Protein AF-A0A966YSF1-F1 (afdb_monomer)

Sequence (94 aa):
MSFRRAAPELSGRSNRTELIASLQSVTSQMAPTSCLSLSVDGVPLPLSSDTAAIPASTVKILVASAAIDVLGADYTFTTRVVGSAPVDGVENGD

Structure (mmCIF, N/CA/C/O backbone):
data_AF-A0A966YSF1-F1
#
_entry.id   AF-A0A966YSF1-F1
#
loop_
_atom_site.group_PDB
_atom_site.id
_atom_site.type_symbol
_atom_site.label_atom_id
_atom_site.label_alt_id
_atom_site.label_comp_id
_atom_site.label_asym_id
_atom_site.label_entity_id
_atom_site.label_seq_id
_atom_site.pdbx_PDB_ins_code
_atom_site.Cartn_x
_atom_site.Cartn_y
_atom_site.Cartn_z
_atom_site.occupancy
_atom_site.B_iso_or_equiv
_atom_site.auth_seq_id
_atom_site.auth_comp_id
_atom_site.auth_asym_id
_atom_site.auth_atom_id
_atom_site.pdbx_PDB_model_num
ATOM 1 N N . MET A 1 1 ? -35.263 -24.290 21.342 1.00 54.53 1 MET A N 1
ATOM 2 C CA . MET A 1 1 ? -33.852 -23.848 21.225 1.00 54.53 1 MET A CA 1
ATOM 3 C C . MET A 1 1 ? -32.947 -24.939 21.780 1.00 54.53 1 MET A C 1
ATOM 5 O O . MET A 1 1 ? -33.277 -25.499 22.814 1.00 54.53 1 MET A O 1
ATOM 9 N N . SER A 1 2 ? -31.858 -25.290 21.091 1.00 72.56 2 SER A N 1
ATOM 10 C CA . SER A 1 2 ? -30.909 -26.315 21.558 1.00 72.56 2 SER A CA 1
ATOM 11 C C . SER A 1 2 ? -29.773 -25.659 22.339 1.00 72.56 2 SER A C 1
ATOM 13 O O . SER A 1 2 ? -29.091 -24.792 21.793 1.00 72.56 2 SER A O 1
ATOM 15 N N . PHE A 1 3 ? -29.530 -26.097 23.577 1.00 71.19 3 PHE A N 1
ATOM 16 C CA . PHE A 1 3 ? -28.447 -25.587 24.432 1.00 71.19 3 PHE A CA 1
ATOM 17 C C . PHE A 1 3 ? -27.060 -25.666 23.770 1.00 71.19 3 PHE A C 1
ATOM 19 O O . PHE A 1 3 ? -26.229 -24.789 23.985 1.00 71.19 3 PHE A O 1
ATOM 26 N N . ARG A 1 4 ? -26.832 -26.643 22.877 1.00 71.94 4 ARG A N 1
ATOM 27 C CA . ARG A 1 4 ? -25.573 -26.768 22.120 1.00 71.94 4 ARG A CA 1
ATOM 28 C C . ARG A 1 4 ? -25.309 -25.616 21.148 1.00 71.94 4 ARG A C 1
ATOM 30 O O . ARG A 1 4 ? -24.154 -25.304 20.906 1.00 71.94 4 ARG A O 1
ATOM 37 N N . ARG A 1 5 ? -26.353 -24.983 20.599 1.00 76.19 5 ARG A N 1
ATOM 38 C CA . ARG A 1 5 ? -26.199 -23.812 19.713 1.00 76.19 5 ARG A CA 1
ATOM 39 C C . ARG A 1 5 ? -26.183 -22.491 20.485 1.00 76.19 5 ARG A C 1
ATOM 41 O O . ARG A 1 5 ? -25.728 -21.496 19.949 1.00 76.19 5 ARG A O 1
ATOM 48 N N . ALA A 1 6 ? -26.655 -22.483 21.732 1.00 83.38 6 ALA A N 1
ATOM 49 C CA . ALA A 1 6 ? -26.687 -21.284 22.568 1.00 83.38 6 ALA A CA 1
ATOM 50 C C . ALA A 1 6 ? -25.334 -20.984 23.237 1.00 83.38 6 ALA A C 1
ATOM 52 O O . ALA A 1 6 ? -24.996 -19.820 23.425 1.00 83.38 6 ALA A O 1
ATOM 53 N N . ALA A 1 7 ? -24.551 -22.013 23.582 1.00 84.38 7 ALA A N 1
ATOM 54 C CA . ALA A 1 7 ? -23.263 -21.824 24.252 1.00 84.38 7 ALA A CA 1
ATOM 55 C C . ALA A 1 7 ? -22.229 -21.029 23.416 1.00 84.38 7 ALA A C 1
ATOM 57 O O . ALA A 1 7 ? -21.645 -20.096 23.969 1.00 84.38 7 ALA A O 1
ATOM 58 N N . PRO A 1 8 ? -22.031 -21.301 22.106 1.00 85.44 8 PRO A N 1
ATOM 59 C CA . PRO A 1 8 ? -21.106 -20.517 21.281 1.00 85.44 8 PRO A CA 1
ATOM 60 C C . PRO A 1 8 ? -21.538 -19.053 21.138 1.00 85.44 8 PRO A C 1
ATOM 62 O O . PRO A 1 8 ? -20.712 -18.156 21.244 1.00 85.44 8 PRO A O 1
ATOM 65 N N . GLU A 1 9 ? -22.840 -18.804 20.974 1.00 86.31 9 GLU A N 1
ATOM 66 C CA . GLU A 1 9 ? -23.414 -17.455 20.868 1.00 86.31 9 GLU A CA 1
ATOM 67 C C . GLU A 1 9 ? -23.198 -16.631 22.145 1.00 86.31 9 GLU A C 1
ATOM 69 O O . GLU A 1 9 ? -22.788 -15.470 22.099 1.00 86.31 9 GLU A O 1
ATOM 74 N N . LEU A 1 10 ? -23.455 -17.238 23.308 1.00 86.31 10 LEU A N 1
ATOM 75 C CA . LEU A 1 10 ? -23.266 -16.589 24.605 1.00 86.31 10 LEU A CA 1
ATOM 76 C C . LEU A 1 10 ? -21.788 -16.309 24.885 1.00 86.31 10 LEU A C 1
ATOM 78 O O . LEU A 1 10 ? -21.456 -15.214 25.336 1.00 86.31 10 LEU A O 1
ATOM 82 N N . SER A 1 11 ? -20.904 -17.261 24.572 1.00 89.56 11 SER A N 1
ATOM 83 C CA . SER A 1 11 ? -19.459 -17.057 24.690 1.00 89.56 11 SER A CA 1
ATOM 84 C C . SER A 1 11 ? -18.973 -15.954 23.749 1.00 89.56 11 SER A C 1
ATOM 86 O O . SER A 1 11 ? -18.265 -15.057 24.196 1.00 89.56 11 SER A O 1
ATOM 88 N N . GLY A 1 12 ? -19.420 -15.941 22.489 1.00 88.06 12 GLY A N 1
ATOM 89 C CA . GLY A 1 12 ? -19.071 -14.895 21.526 1.00 88.06 12 GLY A CA 1
ATOM 90 C C . GLY A 1 12 ? -19.498 -13.499 21.986 1.00 88.06 12 GLY A C 1
ATOM 91 O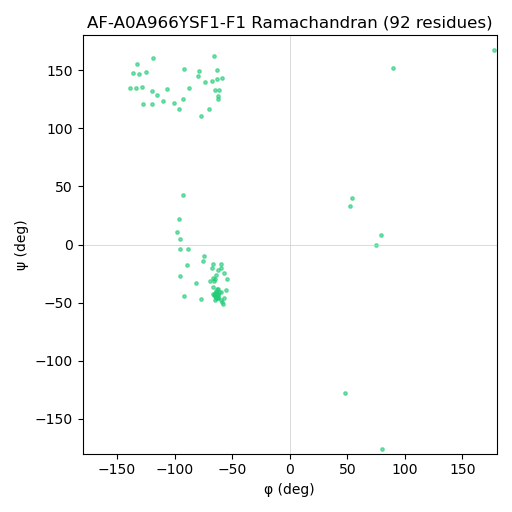 O . GLY A 1 12 ? -18.724 -12.547 21.882 1.00 88.06 12 GLY A O 1
ATOM 92 N N . ARG A 1 13 ? -20.697 -13.368 22.573 1.00 86.62 13 ARG A N 1
ATOM 93 C CA . ARG A 1 13 ? -21.151 -12.105 23.179 1.00 86.62 13 ARG A CA 1
ATOM 94 C C . ARG A 1 13 ? -20.302 -11.703 24.380 1.00 86.62 13 ARG A C 1
ATOM 96 O O . ARG A 1 13 ? -19.876 -10.556 24.433 1.00 86.62 13 ARG A O 1
ATOM 103 N N . SER A 1 14 ? -20.036 -12.632 25.300 1.00 91.38 14 SER A N 1
ATOM 104 C CA . SER A 1 14 ? -19.208 -12.369 26.484 1.00 91.38 14 SER A CA 1
ATOM 105 C C . SER A 1 14 ? -17.805 -11.895 26.093 1.00 91.38 14 SER A C 1
ATOM 107 O O . SER A 1 14 ? -17.367 -10.841 26.548 1.00 91.38 14 SER A O 1
ATOM 109 N N . ASN A 1 15 ? -17.147 -12.614 25.177 1.00 91.69 15 ASN A N 1
ATOM 110 C CA . ASN A 1 15 ? -15.809 -12.280 24.685 1.00 91.69 15 ASN A CA 1
ATOM 111 C C . ASN A 1 15 ? -15.791 -10.917 23.975 1.00 91.69 15 ASN A C 1
ATOM 113 O O . ASN A 1 15 ? -14.852 -10.143 24.135 1.00 91.69 15 ASN A O 1
ATOM 117 N N . ARG A 1 16 ? -16.841 -10.590 23.206 1.00 91.06 16 ARG A N 1
ATOM 118 C CA . ARG A 1 16 ? -16.973 -9.279 22.553 1.00 91.06 16 ARG A CA 1
ATOM 119 C C . ARG A 1 16 ? -17.121 -8.150 23.573 1.00 91.06 16 ARG A C 1
ATOM 121 O O . ARG A 1 16 ? -16.499 -7.105 23.402 1.00 91.06 16 ARG A O 1
ATOM 128 N N . THR A 1 17 ? -17.933 -8.338 24.614 1.00 90.44 17 THR A N 1
ATOM 129 C CA . THR A 1 17 ? -18.092 -7.350 25.691 1.00 90.44 17 THR A CA 1
ATOM 130 C C . THR A 1 17 ? -16.776 -7.119 26.427 1.00 90.44 17 THR A C 1
ATOM 132 O O . THR A 1 17 ? -16.411 -5.969 26.664 1.00 90.44 17 THR A O 1
ATOM 135 N N . GLU A 1 18 ? -16.043 -8.190 26.731 1.00 92.31 18 GLU A N 1
ATOM 136 C CA . GLU A 1 18 ? -14.730 -8.109 27.374 1.00 92.31 18 GLU A CA 1
ATOM 137 C C . GLU A 1 18 ? -13.708 -7.380 26.489 1.00 92.31 18 GLU A C 1
ATOM 139 O O . GLU A 1 18 ? -13.073 -6.433 26.947 1.00 92.31 18 GLU A O 1
ATOM 144 N N . LEU A 1 19 ? -13.637 -7.718 25.195 1.00 91.25 19 LEU A N 1
ATOM 145 C CA . LEU A 1 19 ? -12.774 -7.035 24.226 1.00 91.25 19 LEU A CA 1
ATOM 146 C C . LEU A 1 19 ? -13.056 -5.527 24.158 1.00 91.25 19 LEU A C 1
ATOM 148 O O . LEU A 1 19 ? -12.126 -4.722 24.174 1.00 91.25 19 LEU A O 1
ATOM 152 N N . ILE A 1 20 ? -14.333 -5.135 24.095 1.00 91.44 20 ILE A N 1
ATOM 153 C CA . ILE A 1 20 ? -14.744 -3.723 24.096 1.00 91.44 20 ILE A CA 1
ATOM 154 C C . ILE A 1 20 ? -14.262 -3.033 25.376 1.00 91.44 20 ILE A C 1
ATOM 156 O O . ILE A 1 20 ? -13.669 -1.959 25.293 1.00 91.44 20 ILE A O 1
ATOM 160 N N . ALA A 1 21 ? -14.476 -3.647 26.543 1.00 91.06 21 ALA A N 1
ATOM 161 C CA . ALA A 1 21 ? -14.054 -3.082 27.823 1.00 91.06 21 ALA A CA 1
ATOM 162 C C . ALA A 1 21 ? -12.527 -2.906 27.903 1.00 91.06 21 ALA A C 1
ATOM 164 O O . ALA A 1 21 ? -12.046 -1.865 28.353 1.00 91.06 21 ALA A O 1
ATOM 165 N N . SER A 1 22 ? -11.752 -3.875 27.405 1.00 91.06 22 SER A N 1
ATOM 166 C CA . SER A 1 22 ? -10.290 -3.762 27.335 1.00 91.06 22 SER A CA 1
ATOM 167 C C . SER A 1 22 ? -9.839 -2.649 26.385 1.00 91.06 22 SER A C 1
ATOM 169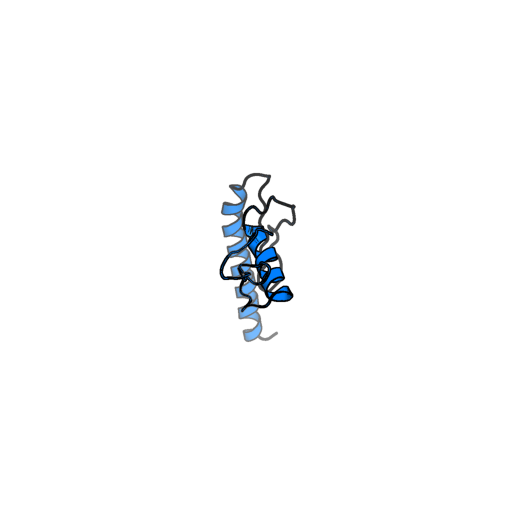 O O . SER A 1 22 ? -8.940 -1.876 26.719 1.00 91.06 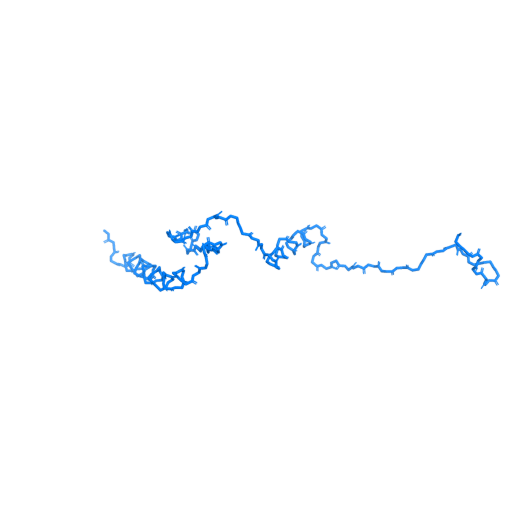22 SER A O 1
ATOM 171 N N . LEU A 1 23 ? -10.480 -2.518 25.219 1.00 91.38 23 LEU A N 1
ATOM 172 C CA . LEU A 1 23 ? -10.137 -1.492 24.231 1.00 91.38 23 LEU A CA 1
ATOM 173 C C . LEU A 1 23 ? -10.494 -0.077 24.693 1.00 91.38 23 LEU A C 1
ATOM 175 O O . LEU A 1 23 ? -9.763 0.853 24.363 1.00 91.38 23 LEU A O 1
ATOM 179 N N . GLN A 1 24 ? -11.548 0.097 25.499 1.00 89.94 24 GLN A N 1
ATOM 180 C CA . GLN A 1 24 ? -11.925 1.405 26.051 1.00 89.94 24 GLN A CA 1
ATOM 181 C C . GLN A 1 24 ? -10.778 2.068 26.826 1.00 89.94 24 GLN A C 1
ATOM 183 O O . GLN A 1 24 ? -10.574 3.277 26.703 1.00 89.94 24 GLN A O 1
ATOM 188 N N . SER A 1 25 ? -10.001 1.282 27.580 1.00 88.75 25 SER A N 1
ATOM 189 C CA . SER A 1 25 ? -8.826 1.773 28.314 1.00 88.75 25 SER A CA 1
ATOM 190 C C . SER A 1 25 ? -7.707 2.258 27.388 1.00 88.75 25 SER A C 1
ATOM 192 O O . SER A 1 25 ? -6.978 3.185 27.737 1.00 88.75 25 SER A O 1
ATOM 194 N N . VAL A 1 26 ? -7.570 1.654 26.208 1.00 87.44 26 VAL A N 1
ATOM 195 C CA . VAL A 1 26 ? -6.586 2.070 25.201 1.00 87.44 26 VAL A CA 1
ATOM 196 C C . VAL A 1 26 ? -7.072 3.327 24.487 1.00 87.44 26 VAL A C 1
ATOM 198 O O . VAL A 1 26 ? -6.333 4.302 24.372 1.00 87.44 26 VAL A O 1
ATOM 201 N N . THR A 1 27 ? -8.334 3.345 24.053 1.00 88.56 27 THR A N 1
ATOM 202 C CA . THR A 1 27 ? -8.895 4.473 23.301 1.00 88.56 27 THR A CA 1
ATOM 203 C C . THR A 1 27 ? -9.013 5.746 24.133 1.00 88.56 27 THR A C 1
ATOM 205 O O . THR A 1 27 ? -8.890 6.835 23.585 1.00 88.56 27 THR A O 1
ATOM 208 N N . SER A 1 28 ? -9.195 5.639 25.455 1.00 89.44 28 SER A N 1
ATOM 209 C CA . SER A 1 28 ? -9.244 6.810 26.344 1.00 89.44 28 SER A CA 1
ATOM 210 C C . SER A 1 28 ? -7.909 7.554 26.455 1.00 89.44 28 SER A C 1
ATOM 212 O O . SER A 1 28 ? -7.886 8.706 26.880 1.00 89.44 28 SER A O 1
ATOM 214 N N . GLN A 1 29 ? -6.806 6.917 26.055 1.00 90.06 29 GLN A N 1
ATOM 215 C CA . GLN A 1 29 ? -5.465 7.505 26.039 1.00 90.06 29 GLN A CA 1
ATOM 216 C C . GLN A 1 29 ? -5.091 8.086 24.665 1.00 90.06 29 GLN A C 1
ATOM 218 O O . GLN A 1 29 ? -4.012 8.656 24.507 1.00 90.06 29 GLN A O 1
ATOM 223 N N . MET A 1 30 ? -5.954 7.937 23.655 1.00 89.06 30 MET A N 1
ATOM 224 C CA . MET A 1 30 ? -5.690 8.417 22.302 1.00 89.06 30 MET A CA 1
ATOM 225 C C . MET A 1 30 ? -5.953 9.921 22.182 1.00 89.06 30 MET A C 1
ATOM 227 O O . MET A 1 30 ? -6.877 10.467 22.784 1.00 89.06 30 MET A O 1
ATOM 231 N N . ALA A 1 31 ? -5.150 10.598 21.359 1.00 87.00 31 ALA A N 1
ATOM 232 C CA . ALA A 1 31 ? -5.401 11.992 21.015 1.00 87.00 31 ALA A CA 1
ATOM 233 C C . ALA A 1 31 ? -6.745 12.138 20.266 1.00 87.00 31 ALA A C 1
ATOM 235 O O . ALA A 1 31 ? -7.108 11.239 19.506 1.00 87.00 31 ALA A O 1
ATOM 236 N N . PRO A 1 32 ? -7.451 13.281 20.382 1.00 83.50 32 PRO A N 1
ATOM 237 C CA . PRO A 1 32 ? -8.732 13.500 19.696 1.00 83.50 32 PRO A CA 1
ATOM 238 C C . PRO A 1 32 ? -8.666 13.415 18.163 1.00 83.50 32 PRO A C 1
ATOM 240 O O . PRO A 1 32 ? -9.687 13.247 17.506 1.00 83.50 32 PRO A O 1
ATOM 243 N N . THR A 1 33 ? -7.471 13.563 17.588 1.00 84.94 33 THR A N 1
ATOM 244 C CA . THR A 1 33 ? -7.203 13.451 16.146 1.00 84.94 33 THR A CA 1
ATOM 245 C C . THR A 1 33 ? -6.893 12.025 15.695 1.00 84.94 33 THR A C 1
ATOM 247 O O . THR A 1 33 ? -6.686 11.793 14.505 1.00 84.94 33 THR A O 1
ATOM 250 N N . SER A 1 34 ? -6.825 11.076 16.627 1.0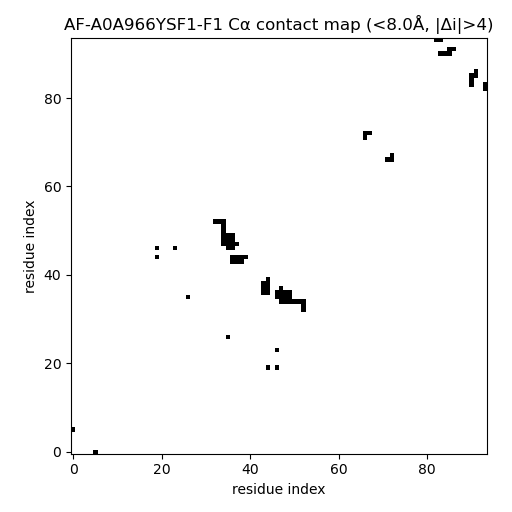0 86.94 34 SER A N 1
ATOM 251 C CA . SER A 1 34 ? -6.598 9.666 16.340 1.00 86.94 34 SER A CA 1
ATOM 252 C C . SER A 1 34 ? -7.926 8.930 16.171 1.00 86.94 34 SER A C 1
ATOM 254 O O . SER A 1 34 ? -8.932 9.268 16.790 1.00 86.94 34 SER A O 1
ATOM 256 N N . CYS A 1 35 ? -7.920 7.871 15.367 1.00 87.75 35 CYS A N 1
ATOM 257 C CA . CYS A 1 35 ? -9.068 6.995 15.161 1.00 87.75 35 CYS A CA 1
ATOM 258 C C . CYS A 1 35 ? -8.649 5.525 15.266 1.00 87.75 35 CYS A C 1
ATOM 260 O O . CYS A 1 35 ? -7.494 5.172 15.021 1.00 87.75 35 CYS A O 1
ATOM 262 N N . LEU A 1 36 ? -9.603 4.666 15.610 1.00 87.75 36 LEU A N 1
ATOM 263 C CA . LEU A 1 36 ? -9.479 3.214 15.569 1.00 87.75 36 LEU A CA 1
ATOM 264 C C . LEU A 1 36 ? -10.737 2.674 14.892 1.00 87.75 36 LEU A C 1
ATOM 266 O O . LEU A 1 36 ? -11.835 3.102 15.230 1.00 87.75 36 LEU A O 1
ATOM 270 N N . SER A 1 37 ? -10.582 1.737 13.961 1.00 88.69 37 SER A N 1
ATOM 271 C CA . SER A 1 37 ? -11.696 1.004 13.360 1.00 88.69 37 SER A CA 1
ATOM 272 C C . SER A 1 37 ? -11.409 -0.487 13.487 1.00 88.69 37 SER A C 1
ATOM 274 O O . SER A 1 37 ? -10.350 -0.953 13.061 1.00 88.69 37 SER A O 1
ATOM 276 N N . LEU A 1 38 ? -12.302 -1.222 14.153 1.00 88.50 38 LEU A N 1
ATOM 277 C CA . LEU A 1 38 ? -12.131 -2.646 14.434 1.00 88.50 38 LEU A CA 1
ATOM 278 C C . LEU A 1 38 ? -13.450 -3.387 14.222 1.00 88.50 38 LEU A C 1
ATOM 280 O O . LEU A 1 38 ? -14.502 -2.981 14.716 1.00 88.50 38 LEU A O 1
ATOM 284 N N . SER A 1 39 ? -13.381 -4.526 13.540 1.00 90.81 39 SER A N 1
ATOM 285 C CA . SER A 1 39 ? -14.512 -5.436 13.377 1.00 90.81 39 SER A CA 1
ATOM 286 C C . SER A 1 39 ? -14.149 -6.842 13.845 1.00 90.81 39 SER A C 1
ATOM 288 O O . SER A 1 39 ? -12.997 -7.263 13.758 1.00 90.81 39 SER A O 1
ATOM 290 N N . VAL A 1 40 ? -15.146 -7.561 14.361 1.00 89.69 40 VAL A N 1
ATOM 291 C CA . VAL A 1 40 ? -15.047 -8.986 14.701 1.00 89.69 40 VAL A CA 1
ATOM 292 C C . VAL A 1 40 ? -16.090 -9.712 13.870 1.00 89.69 40 VAL A C 1
ATOM 294 O O . VAL A 1 40 ? -17.277 -9.374 13.941 1.00 89.69 40 VAL A O 1
ATOM 297 N N . ASP A 1 41 ? -15.631 -10.663 13.057 1.00 88.19 41 ASP A N 1
ATOM 298 C CA . ASP A 1 41 ? -16.450 -11.395 12.083 1.00 88.19 41 ASP A CA 1
ATOM 299 C C . ASP A 1 41 ? -17.208 -10.457 11.127 1.00 88.19 41 ASP A C 1
ATOM 301 O O . ASP A 1 41 ? -18.387 -10.640 10.834 1.00 88.19 41 ASP A O 1
ATOM 305 N N . GLY A 1 42 ? -16.538 -9.383 10.692 1.00 89.12 42 GLY A N 1
ATOM 306 C CA . GLY A 1 42 ? -17.108 -8.369 9.800 1.00 89.12 42 GLY A CA 1
ATOM 307 C C . GLY A 1 42 ? -18.102 -7.408 10.461 1.00 89.12 42 GLY A C 1
ATOM 308 O O . GLY A 1 42 ? -18.591 -6.499 9.797 1.00 89.12 42 GLY A O 1
ATOM 309 N N . VAL A 1 43 ? -18.388 -7.555 11.761 1.00 88.12 43 VAL A N 1
ATOM 310 C CA . VAL A 1 43 ? -19.270 -6.644 12.506 1.00 88.12 43 VAL A CA 1
ATOM 311 C C . VAL A 1 43 ? -18.428 -5.599 13.247 1.00 88.12 43 VAL A C 1
ATOM 313 O O . VAL A 1 43 ? -17.671 -5.983 14.148 1.00 88.12 43 VAL A O 1
ATOM 316 N N . PRO A 1 44 ? -18.554 -4.297 12.929 1.00 89.88 44 PRO A N 1
ATOM 317 C CA . PRO A 1 44 ? -17.824 -3.233 13.616 1.00 89.88 44 PRO A CA 1
ATOM 318 C C . PRO A 1 44 ? -18.125 -3.192 15.118 1.00 89.88 44 PRO A C 1
ATOM 320 O O . PRO A 1 44 ? -19.259 -3.426 15.549 1.00 89.88 44 PRO A O 1
ATOM 323 N N . LEU A 1 45 ? -17.115 -2.877 15.931 1.00 89.00 45 LEU A N 1
ATOM 324 C CA . LEU A 1 45 ? -17.321 -2.602 17.352 1.00 89.00 45 LEU A CA 1
ATOM 325 C C . LEU A 1 45 ? -17.854 -1.172 17.559 1.00 89.00 45 LEU A C 1
ATOM 327 O O . LEU A 1 45 ? -17.454 -0.281 16.810 1.00 89.00 45 LEU A O 1
ATOM 331 N N . PRO A 1 46 ? -18.660 -0.909 18.609 1.00 85.69 46 PRO A N 1
ATOM 332 C CA . PRO A 1 46 ? -19.255 0.412 18.874 1.00 85.69 46 PRO A CA 1
ATOM 333 C C . PRO A 1 46 ? -18.263 1.566 19.079 1.00 85.69 46 PRO A C 1
ATOM 335 O O . PRO A 1 46 ? -18.656 2.723 19.035 1.00 85.69 46 PRO A O 1
ATOM 338 N N . LEU A 1 47 ? -16.997 1.247 19.350 1.00 82.38 47 LEU A N 1
ATOM 339 C CA . LEU A 1 47 ? -15.905 2.200 19.562 1.00 82.38 47 LEU A CA 1
ATOM 340 C C . LEU A 1 47 ? -15.081 2.474 18.292 1.00 82.38 47 LEU A C 1
ATOM 342 O O . LEU A 1 47 ? -14.091 3.197 18.349 1.00 82.38 47 LEU A O 1
ATOM 346 N N . SER A 1 48 ? -15.502 1.918 17.152 1.00 79.19 48 SER A N 1
ATOM 347 C CA . SER A 1 48 ? -14.919 2.225 15.847 1.00 79.19 48 SER A CA 1
ATOM 348 C C . SER A 1 48 ? -15.345 3.612 15.372 1.00 79.19 48 SER A C 1
ATOM 350 O O . SER A 1 48 ? -16.508 3.987 15.516 1.00 79.19 48 SER A O 1
ATOM 352 N N . SER A 1 49 ? -14.416 4.354 14.777 1.00 80.56 49 SER A N 1
ATOM 353 C CA . SER A 1 49 ? -14.663 5.661 14.170 1.00 80.56 49 SER A CA 1
ATOM 354 C C . SER A 1 49 ? -14.120 5.698 12.745 1.00 80.56 49 SER A C 1
ATOM 356 O O . SER A 1 49 ? -12.982 5.291 12.512 1.00 80.56 49 SER A O 1
ATOM 358 N N . ASP A 1 50 ? -14.916 6.245 11.824 1.00 77.06 50 ASP A N 1
ATOM 359 C CA . ASP A 1 50 ? -14.567 6.416 10.406 1.00 77.06 50 ASP A CA 1
ATOM 360 C C . ASP A 1 50 ? -14.027 7.827 10.098 1.00 77.06 50 ASP A C 1
ATOM 362 O O . ASP A 1 50 ? -14.067 8.301 8.961 1.00 77.06 50 ASP A O 1
ATOM 366 N N . THR A 1 51 ? -13.515 8.533 11.111 1.00 83.50 51 THR A N 1
ATOM 367 C CA . THR A 1 51 ? -12.849 9.826 10.913 1.00 83.50 51 THR A CA 1
ATOM 368 C C . THR A 1 51 ? -11.608 9.660 10.038 1.00 83.50 51 THR A C 1
ATOM 370 O O . THR A 1 51 ? -10.718 8.866 10.340 1.00 83.50 51 THR A O 1
ATOM 373 N N . ALA A 1 52 ? -11.507 10.465 8.980 1.00 84.44 52 ALA A N 1
ATOM 374 C CA . ALA A 1 52 ? -10.316 10.501 8.143 1.00 84.44 52 ALA A CA 1
ATOM 375 C C . ALA A 1 52 ? -9.090 10.966 8.953 1.00 84.44 52 ALA A C 1
ATOM 377 O O . ALA A 1 52 ? -9.091 12.052 9.532 1.00 84.44 52 ALA A O 1
ATOM 378 N N . ALA A 1 53 ? -8.031 10.158 8.948 1.00 87.25 53 ALA A N 1
ATOM 379 C CA . ALA A 1 53 ? -6.746 10.466 9.568 1.00 87.25 53 ALA A CA 1
ATOM 380 C C . ALA A 1 53 ? -5.629 10.496 8.518 1.00 87.25 53 ALA A C 1
ATOM 382 O O . ALA A 1 53 ? -5.754 9.920 7.437 1.00 87.25 53 ALA A O 1
ATOM 383 N N . ILE A 1 54 ? -4.509 11.148 8.844 1.00 90.38 54 ILE A N 1
ATOM 384 C CA . ILE A 1 54 ? -3.308 11.100 8.003 1.00 90.38 54 ILE A CA 1
ATOM 385 C C . ILE A 1 54 ? -2.721 9.681 8.109 1.00 90.38 54 ILE A C 1
ATOM 387 O O . ILE A 1 54 ? -2.279 9.296 9.192 1.00 90.38 54 ILE A O 1
ATOM 391 N N . PRO A 1 55 ? -2.669 8.895 7.018 1.00 91.19 55 PRO A N 1
ATOM 392 C CA . PRO A 1 55 ? -2.311 7.475 7.090 1.00 91.19 55 PRO A CA 1
ATOM 393 C C . PRO A 1 55 ? -0.808 7.237 7.313 1.00 91.19 55 PRO A C 1
ATOM 395 O O . PRO A 1 55 ? -0.379 6.130 7.636 1.00 91.19 55 PRO A O 1
ATOM 398 N N . ALA A 1 56 ? 0.030 8.260 7.123 1.00 93.19 56 ALA A N 1
ATOM 399 C CA . ALA A 1 56 ? 1.482 8.110 7.087 1.00 93.19 56 ALA A CA 1
ATOM 400 C C . ALA A 1 56 ? 1.879 6.941 6.159 1.00 93.19 56 ALA A C 1
ATOM 402 O O . ALA A 1 56 ? 1.440 6.874 5.012 1.00 93.19 56 ALA A O 1
ATOM 403 N N . SER A 1 57 ? 2.693 5.996 6.635 1.0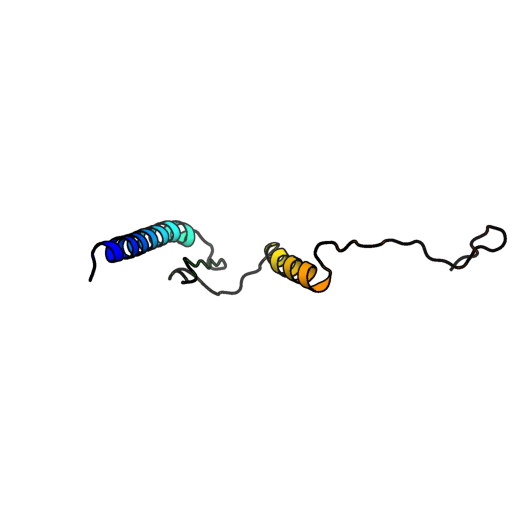0 97.81 57 SER A N 1
ATOM 404 C CA . SER A 1 57 ? 3.114 4.852 5.823 1.00 97.81 57 SER A CA 1
ATOM 405 C C . SER A 1 57 ? 2.040 3.781 5.615 1.00 97.81 57 SER A C 1
ATOM 407 O O . SER A 1 57 ? 2.260 2.931 4.757 1.00 97.81 57 SER A O 1
ATOM 409 N N . THR A 1 58 ? 0.890 3.800 6.305 1.00 95.50 58 THR A N 1
ATOM 410 C CA . THR A 1 58 ? -0.163 2.786 6.071 1.00 95.50 58 THR A CA 1
ATOM 411 C C . THR A 1 58 ? -0.799 2.920 4.686 1.00 95.50 58 THR A C 1
ATOM 413 O O . THR A 1 58 ? -1.268 1.928 4.136 1.00 95.50 58 THR A O 1
ATOM 416 N N . VAL A 1 59 ? -0.686 4.092 4.042 1.00 97.62 59 VAL A N 1
ATOM 417 C CA . VAL A 1 59 ? -1.065 4.285 2.630 1.00 97.62 59 VAL A CA 1
ATOM 418 C C . VAL A 1 59 ? -0.322 3.331 1.687 1.00 97.62 59 VAL A C 1
ATOM 420 O O . VAL A 1 59 ? -0.827 2.994 0.618 1.00 97.62 59 VAL A O 1
ATOM 423 N N . LYS A 1 60 ? 0.858 2.833 2.090 1.00 98.38 60 LYS A N 1
ATOM 424 C CA . LYS A 1 60 ? 1.624 1.855 1.310 1.00 98.38 60 LYS A CA 1
ATOM 425 C C . LYS A 1 60 ? 0.876 0.534 1.126 1.00 98.38 60 LYS A C 1
ATOM 427 O O . LYS A 1 60 ? 1.170 -0.156 0.163 1.00 98.38 60 LYS A O 1
ATOM 432 N N . ILE A 1 61 ? -0.095 0.202 1.983 1.00 98.06 61 ILE A N 1
ATOM 433 C CA . ILE A 1 61 ? -0.953 -0.981 1.804 1.00 98.06 61 ILE A CA 1
ATOM 434 C C . ILE A 1 61 ? -1.797 -0.833 0.532 1.00 98.06 61 ILE A C 1
ATOM 436 O O . ILE A 1 61 ? -1.845 -1.751 -0.282 1.00 98.06 61 ILE A O 1
ATOM 440 N N . LEU A 1 62 ? -2.400 0.342 0.321 1.00 97.88 62 LEU A N 1
ATOM 441 C CA . LEU A 1 62 ? -3.182 0.627 -0.885 1.00 97.88 62 LEU A CA 1
ATOM 442 C C . LEU A 1 62 ? -2.292 0.637 -2.130 1.00 97.88 62 LEU A C 1
ATOM 444 O O . LEU A 1 62 ? -2.645 0.043 -3.145 1.00 97.88 62 LEU A O 1
ATOM 448 N N . VAL A 1 63 ? -1.115 1.266 -2.034 1.00 98.44 63 VAL A N 1
ATOM 449 C CA . VAL A 1 63 ? -0.139 1.288 -3.134 1.00 98.44 63 VAL A CA 1
ATOM 450 C C . VAL A 1 63 ? 0.336 -0.125 -3.475 1.00 98.44 63 VAL A C 1
ATOM 452 O O . VAL A 1 63 ? 0.414 -0.456 -4.651 1.00 98.44 63 VAL A O 1
ATOM 455 N N . ALA A 1 64 ? 0.619 -0.967 -2.478 1.00 98.44 64 ALA A N 1
ATOM 456 C CA . ALA A 1 64 ? 1.047 -2.345 -2.693 1.00 98.44 64 ALA A CA 1
ATOM 457 C C . ALA A 1 64 ? -0.051 -3.191 -3.352 1.00 98.44 64 ALA A C 1
ATOM 459 O O . ALA A 1 64 ? 0.240 -3.896 -4.313 1.00 98.44 64 ALA A O 1
ATOM 460 N N . SER A 1 65 ? -1.305 -3.077 -2.894 1.00 98.56 65 SER A N 1
ATOM 461 C CA . SER A 1 65 ? -2.446 -3.755 -3.528 1.00 98.56 65 SER A CA 1
ATOM 462 C C . SER A 1 65 ? -2.574 -3.351 -4.994 1.00 98.56 65 SER A C 1
ATOM 464 O O . SER A 1 65 ? -2.581 -4.206 -5.871 1.00 98.56 65 SER A O 1
ATOM 466 N N . ALA A 1 66 ? -2.586 -2.043 -5.267 1.00 98.69 66 ALA A N 1
ATOM 467 C CA . ALA A 1 66 ? -2.695 -1.540 -6.630 1.00 98.69 66 ALA A CA 1
ATOM 468 C C . ALA A 1 66 ? -1.497 -1.954 -7.499 1.00 98.69 66 ALA A C 1
ATOM 470 O O . ALA A 1 66 ? -1.674 -2.285 -8.665 1.00 98.69 66 ALA A O 1
ATOM 471 N N . ALA A 1 67 ? -0.279 -1.961 -6.951 1.00 98.56 67 ALA A N 1
ATOM 472 C CA . ALA A 1 67 ? 0.911 -2.389 -7.679 1.00 98.56 67 ALA A CA 1
ATOM 473 C C . ALA A 1 67 ? 0.843 -3.874 -8.056 1.00 98.56 67 ALA A C 1
ATOM 475 O O . ALA A 1 67 ? 1.175 -4.214 -9.186 1.00 98.56 67 ALA A O 1
ATOM 476 N N . ILE A 1 68 ? 0.374 -4.742 -7.155 1.00 98.62 68 ILE A N 1
ATOM 477 C CA . ILE A 1 68 ? 0.174 -6.165 -7.460 1.00 98.62 68 ILE A CA 1
ATOM 478 C C . ILE A 1 68 ? -0.895 -6.332 -8.546 1.00 98.62 68 ILE A C 1
ATOM 480 O O . ILE A 1 68 ? -0.657 -7.062 -9.505 1.00 98.62 68 ILE A O 1
ATOM 484 N N . ASP A 1 69 ? -2.026 -5.630 -8.434 1.00 98.56 69 ASP A N 1
ATOM 485 C CA . ASP A 1 69 ? -3.137 -5.733 -9.391 1.00 98.56 69 ASP A CA 1
ATOM 486 C C . ASP A 1 69 ? -2.770 -5.202 -10.789 1.00 98.56 69 ASP A C 1
ATOM 488 O O . ASP A 1 69 ? -3.215 -5.744 -11.799 1.00 98.56 69 ASP A O 1
ATOM 492 N N . VAL A 1 70 ? -1.964 -4.136 -10.859 1.00 98.62 70 VAL A N 1
ATOM 493 C CA . VAL A 1 70 ? -1.617 -3.449 -12.116 1.00 98.62 70 VAL A CA 1
ATOM 494 C C . VAL A 1 70 ? -0.346 -4.004 -12.757 1.00 98.62 70 VAL A C 1
ATOM 496 O O . VAL A 1 70 ? -0.305 -4.178 -13.973 1.00 98.62 70 VAL A O 1
ATOM 499 N N . LEU A 1 71 ? 0.708 -4.239 -11.972 1.00 98.69 71 LEU A N 1
ATOM 500 C CA . LEU A 1 71 ? 2.021 -4.658 -12.479 1.00 98.69 71 LEU A CA 1
ATOM 501 C C . LEU A 1 71 ? 2.203 -6.180 -12.445 1.00 98.69 71 LEU A C 1
ATOM 503 O O . LEU A 1 71 ? 2.960 -6.723 -13.248 1.00 98.69 71 LEU A O 1
ATOM 507 N N . GLY A 1 72 ? 1.511 -6.863 -11.531 1.00 98.31 72 GLY A N 1
ATOM 508 C CA . GLY A 1 72 ? 1.747 -8.263 -11.197 1.00 98.31 72 GLY A CA 1
ATOM 509 C C . GLY A 1 72 ? 2.773 -8.431 -10.073 1.00 98.31 72 GLY A C 1
ATOM 510 O O . GLY A 1 72 ? 3.675 -7.613 -9.888 1.00 98.31 72 GLY A O 1
ATOM 511 N N . ALA A 1 73 ? 2.645 -9.524 -9.317 1.00 98.06 73 ALA A N 1
ATOM 512 C CA . ALA A 1 73 ? 3.515 -9.824 -8.175 1.00 98.06 73 ALA A CA 1
ATOM 513 C C . ALA A 1 73 ? 4.990 -10.051 -8.564 1.00 98.06 73 ALA A C 1
ATOM 515 O O . ALA A 1 73 ? 5.878 -9.798 -7.755 1.00 98.06 73 ALA A O 1
ATOM 516 N N . ASP A 1 74 ? 5.242 -10.480 -9.804 1.00 98.31 74 ASP A N 1
ATOM 517 C CA . ASP A 1 74 ? 6.580 -10.793 -10.320 1.00 98.31 74 ASP A CA 1
ATOM 518 C C . ASP A 1 74 ? 7.197 -9.646 -11.146 1.00 98.31 74 ASP A C 1
ATOM 520 O O . ASP A 1 74 ? 8.211 -9.836 -11.822 1.00 98.31 74 ASP A O 1
ATOM 524 N N . TYR A 1 75 ? 6.593 -8.451 -11.134 1.00 98.56 75 TYR A N 1
ATOM 525 C CA . TYR A 1 75 ? 7.093 -7.317 -11.907 1.00 9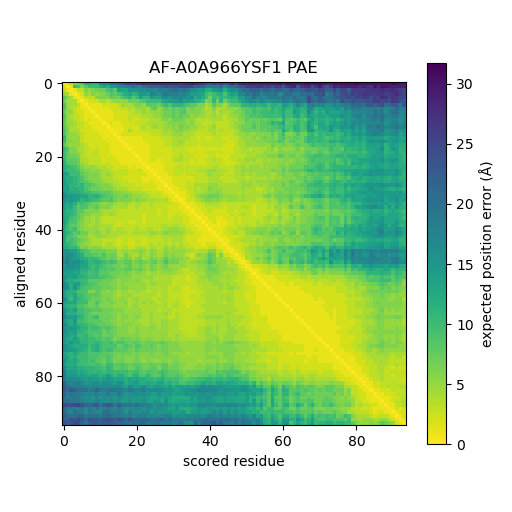8.56 75 TYR A CA 1
ATOM 526 C C . TYR A 1 75 ? 8.502 -6.904 -11.470 1.00 98.56 75 TYR A C 1
ATOM 528 O O . TYR A 1 75 ? 8.776 -6.685 -10.288 1.00 98.56 75 TYR A O 1
ATOM 536 N N . THR A 1 76 ? 9.385 -6.698 -12.446 1.00 98.44 76 THR A N 1
ATOM 537 C CA . THR A 1 76 ? 10.731 -6.167 -12.225 1.00 98.44 76 THR A CA 1
ATOM 538 C C . THR A 1 76 ? 10.927 -4.859 -12.984 1.00 98.44 76 THR A C 1
ATOM 540 O O . THR A 1 76 ? 10.634 -4.739 -14.175 1.00 98.44 76 THR A O 1
ATOM 543 N N . PHE A 1 77 ? 11.457 -3.846 -12.294 1.00 98.38 77 PHE A N 1
ATOM 544 C CA . PHE A 1 77 ? 11.908 -2.630 -12.965 1.00 98.38 77 PHE A CA 1
ATOM 545 C C . PHE A 1 77 ? 13.124 -2.944 -13.837 1.00 98.38 77 PHE A C 1
ATOM 547 O O . PHE A 1 77 ? 14.006 -3.707 -13.450 1.00 98.38 77 PHE A O 1
ATOM 554 N N . THR A 1 78 ? 13.173 -2.336 -15.019 1.00 98.12 78 THR A N 1
ATOM 555 C CA . THR A 1 78 ? 14.248 -2.550 -15.987 1.00 98.12 78 THR A CA 1
ATOM 556 C C . THR A 1 78 ? 15.034 -1.260 -16.183 1.00 98.12 78 THR A C 1
ATOM 558 O O . THR A 1 78 ? 14.463 -0.220 -16.502 1.00 98.12 78 THR A O 1
ATOM 561 N N . THR A 1 79 ? 16.354 -1.342 -16.051 1.00 98.00 79 THR A N 1
ATOM 562 C CA . THR A 1 79 ? 17.286 -0.265 -16.405 1.00 98.00 79 THR A CA 1
ATOM 563 C C . THR A 1 79 ? 18.015 -0.655 -17.688 1.00 98.00 79 THR A C 1
ATOM 565 O O . THR A 1 79 ? 18.459 -1.796 -17.815 1.00 98.00 79 THR A O 1
ATOM 568 N N . ARG A 1 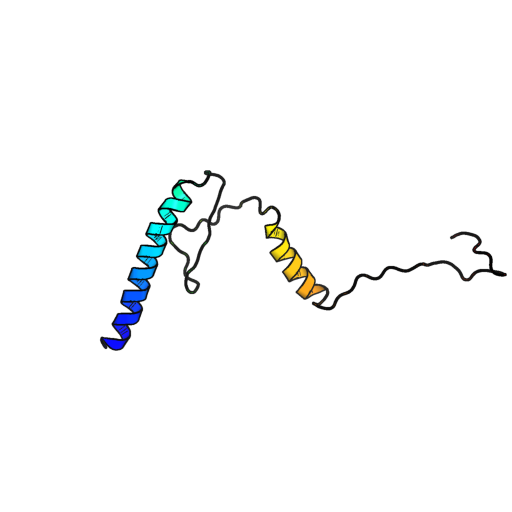80 ? 18.123 0.262 -18.657 1.00 96.81 80 ARG A N 1
ATOM 569 C CA . ARG A 1 80 ? 18.815 0.028 -19.937 1.00 96.81 80 ARG A CA 1
ATOM 570 C C . ARG A 1 80 ? 19.688 1.219 -20.297 1.00 96.81 80 ARG A C 1
ATOM 572 O O . ARG A 1 80 ? 19.319 2.353 -20.014 1.00 96.81 80 ARG A O 1
ATOM 579 N N . VAL A 1 81 ? 20.802 0.932 -20.960 1.00 92.06 81 VAL A N 1
ATOM 580 C CA . VAL A 1 81 ? 21.564 1.919 -21.730 1.00 92.06 81 VAL A CA 1
ATOM 581 C C . VAL A 1 81 ? 20.967 1.955 -23.135 1.00 92.06 81 VAL A C 1
ATOM 583 O O . VAL A 1 81 ? 20.667 0.900 -23.697 1.00 92.06 81 VAL A O 1
ATOM 586 N N . VAL A 1 82 ? 20.745 3.151 -23.673 1.00 91.56 82 VAL A N 1
ATOM 587 C CA . VAL A 1 82 ? 20.198 3.377 -25.017 1.00 91.56 82 VAL A CA 1
ATOM 588 C C . VAL A 1 82 ? 21.083 4.383 -25.745 1.00 91.56 82 VAL A C 1
ATOM 590 O O . VAL A 1 82 ? 21.645 5.259 -25.100 1.00 91.56 82 VAL A O 1
ATOM 593 N N . GLY A 1 83 ? 21.211 4.228 -27.059 1.00 89.94 83 GLY A N 1
ATOM 594 C CA . GLY A 1 83 ? 22.047 5.062 -27.919 1.00 89.94 83 GLY A CA 1
ATOM 595 C C . GLY A 1 83 ? 21.992 4.551 -29.358 1.00 89.94 83 GLY A C 1
ATOM 596 O O . GLY A 1 83 ? 21.471 3.457 -29.616 1.00 89.94 83 GLY A O 1
ATOM 597 N N . SER A 1 84 ? 22.495 5.348 -30.298 1.00 90.31 84 SER A N 1
ATOM 598 C CA . SER A 1 84 ? 22.705 4.877 -31.671 1.00 90.31 84 SER A CA 1
ATOM 599 C C . SER A 1 84 ? 23.775 3.781 -31.704 1.00 90.31 84 SER A C 1
ATOM 601 O O . SER A 1 84 ? 24.540 3.620 -30.761 1.00 90.31 84 SER A O 1
ATOM 603 N N . ALA A 1 85 ? 23.836 2.995 -32.782 1.00 89.19 85 ALA A N 1
ATOM 604 C CA . ALA A 1 85 ? 24.956 2.071 -32.942 1.00 89.19 85 ALA A CA 1
ATOM 605 C C . ALA A 1 85 ? 26.262 2.876 -33.114 1.00 89.19 85 ALA A C 1
ATOM 607 O O . ALA A 1 85 ? 26.277 3.798 -33.938 1.00 89.19 85 ALA A O 1
ATOM 608 N N . PRO A 1 86 ? 27.349 2.529 -32.406 1.00 90.94 86 PRO A N 1
ATOM 609 C CA . PRO A 1 86 ? 28.613 3.237 -32.545 1.00 90.94 86 PRO A CA 1
ATOM 610 C C . PRO A 1 86 ? 29.167 3.099 -33.964 1.00 90.94 86 PRO A C 1
ATOM 612 O O . PRO A 1 86 ? 29.090 2.032 -34.582 1.00 90.94 86 PRO A O 1
ATOM 615 N N . VAL A 1 87 ? 29.776 4.173 -34.468 1.00 93.06 87 VAL A N 1
ATOM 616 C CA . VAL A 1 87 ? 30.479 4.181 -35.759 1.00 93.06 87 VAL A CA 1
ATOM 617 C C . VAL A 1 87 ? 31.967 4.060 -35.470 1.00 93.06 87 VAL A C 1
ATOM 619 O O . VAL A 1 87 ? 32.516 4.850 -34.707 1.00 93.06 87 VAL A O 1
ATOM 622 N N . ASP A 1 88 ? 32.603 3.027 -36.024 1.00 93.81 88 ASP A N 1
ATOM 623 C CA . ASP A 1 88 ? 34.019 2.710 -35.790 1.00 93.81 88 ASP A CA 1
ATOM 624 C C . ASP A 1 88 ? 34.402 2.620 -34.294 1.00 93.81 88 ASP A C 1
ATOM 626 O O . ASP A 1 88 ? 35.516 2.945 -33.890 1.00 93.81 88 ASP A O 1
ATOM 630 N N . GLY A 1 89 ? 33.467 2.164 -33.451 1.00 92.50 89 GLY A N 1
ATOM 631 C CA . GLY A 1 89 ? 33.674 1.998 -32.007 1.00 92.50 89 GLY A CA 1
ATOM 632 C C . GLY A 1 89 ? 33.576 3.286 -31.184 1.00 92.50 89 GLY A C 1
ATOM 633 O O . GLY A 1 89 ? 33.876 3.253 -29.991 1.00 92.50 89 GLY A O 1
ATOM 634 N N . VAL A 1 90 ? 33.156 4.402 -31.789 1.00 93.62 90 VAL A N 1
ATOM 635 C CA . VAL A 1 90 ? 32.951 5.681 -31.102 1.00 93.62 90 VAL A CA 1
ATOM 636 C C . VAL A 1 90 ? 31.461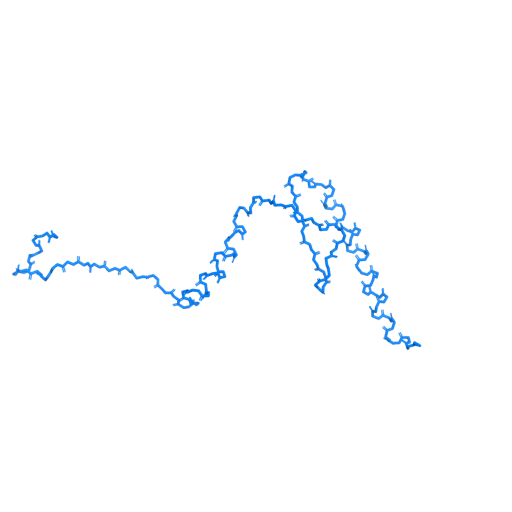 6.000 -31.024 1.00 93.62 90 VAL A C 1
ATOM 638 O O . VAL A 1 90 ? 30.767 6.086 -32.039 1.00 93.62 90 VAL A O 1
ATOM 641 N N . GLU A 1 91 ? 30.987 6.212 -29.800 1.00 90.75 91 GLU A N 1
ATOM 642 C CA . GLU A 1 91 ? 29.692 6.835 -29.533 1.00 90.75 91 GLU A CA 1
ATOM 643 C C . GLU A 1 91 ? 29.828 8.347 -29.756 1.00 90.75 91 GLU A C 1
ATOM 645 O O . GLU A 1 91 ? 30.521 9.035 -29.003 1.00 90.75 91 GLU A O 1
ATOM 650 N N . ASN A 1 92 ? 29.192 8.875 -30.804 1.00 85.62 92 ASN A N 1
ATOM 651 C CA . ASN A 1 92 ? 29.280 10.292 -31.185 1.00 85.62 92 ASN A CA 1
ATOM 652 C C . ASN A 1 92 ? 28.154 11.137 -30.564 1.00 85.62 92 ASN A C 1
ATOM 654 O O . ASN A 1 92 ? 27.585 12.006 -31.223 1.00 85.62 92 ASN A O 1
ATOM 658 N N . GLY A 1 93 ? 27.864 10.885 -29.288 1.00 81.56 93 GLY A N 1
ATOM 659 C CA . GLY A 1 93 ? 26.772 11.526 -28.557 1.00 81.56 93 GLY A CA 1
ATOM 660 C C . GLY A 1 93 ? 25.401 10.911 -28.839 1.00 81.56 93 GLY A C 1
ATOM 661 O O . GLY A 1 93 ? 25.288 9.911 -29.548 1.00 81.56 93 GLY A O 1
ATOM 662 N N . ASP A 1 94 ? 24.384 11.537 -28.249 1.00 76.31 94 ASP A N 1
ATOM 663 C CA . ASP A 1 94 ? 22.967 11.204 -28.428 1.00 76.31 94 ASP A CA 1
ATOM 664 C C . ASP A 1 94 ? 22.310 12.089 -29.499 1.00 7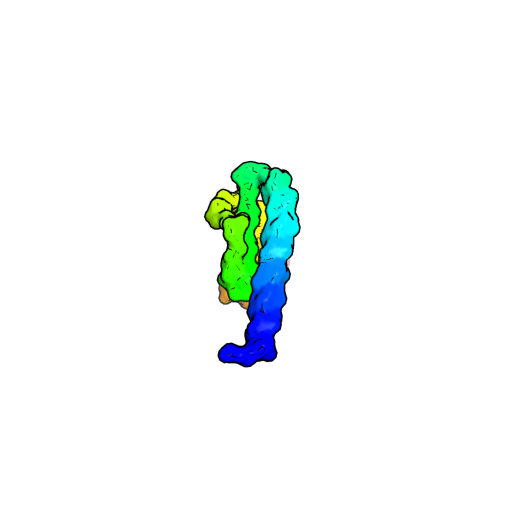6.31 94 ASP A C 1
ATOM 666 O O . ASP A 1 94 ? 22.596 13.313 -29.517 1.00 76.31 94 ASP A O 1
#

Secondary structure (DSSP, 8-state):
--HHHHHHHHHHHHHHHHHHHHHHHHHTTS-TT-----EETTEEPTT--------GGGHHHHHHHHHHHHH-TT---------PPPBTTB----

pLDDT: mean 89.72, std 7.42, range [54.53, 98.69]

Solvent-accessible surface area (backbone atoms only — not comparable to full-atom values): 6211 Å² total; per-residue (Å²): 136,59,69,82,68,46,53,61,55,53,48,53,51,52,53,51,53,50,52,51,59,59,46,50,67,56,58,72,73,52,58,92,79,61,71,50,73,52,61,61,96,85,44,70,45,95,81,42,45,90,66,90,60,86,57,72,74,62,52,51,56,59,52,50,53,50,44,36,75,72,62,40,86,84,60,75,91,84,88,80,91,84,74,75,84,54,60,97,84,42,77,86,71,128

Radius of gyration: 27.36 Å; Cα contacts (8 Å, |Δi|>4): 39; chains: 1; bounding box: 68×40×64 Å

Foldseek 3Di:
DDPVVVVVVVVVVVVLVVVLVVVVVVVVPDDPLDFDWDDDPNHTDPRHDPDDHDCVCVVVVVVVVVCCVPQNPPHDDDDDDDADDDDVPDGPDD

Mean predicted aligned error: 7.79 Å

Nearest PDB structures (foldseek):
  8smr-assembly1_G  TM=3.183E-01  e=7.136E+00  Pseudomonas aeruginosa